Protein AF-A0A967I1Z3-F1 (afdb_monomer_lite)

Structure (mmCIF, N/CA/C/O backbone):
data_AF-A0A967I1Z3-F1
#
_entry.id   AF-A0A967I1Z3-F1
#
loop_
_atom_site.group_PDB
_atom_site.id
_atom_site.type_symbol
_atom_site.label_atom_id
_atom_site.label_alt_id
_atom_site.label_comp_id
_atom_site.label_asym_id
_atom_site.label_entity_id
_atom_site.label_seq_id
_atom_site.pdbx_PDB_ins_code
_atom_site.Cartn_x
_atom_site.Cartn_y
_atom_site.Cartn_z
_atom_site.occupancy
_atom_site.B_iso_or_equiv
_atom_site.auth_seq_id
_atom_site.auth_comp_id
_atom_site.auth_asym_id
_atom_site.auth_atom_id
_atom_site.pdbx_PDB_model_num
ATOM 1 N N . MET A 1 1 ? -24.467 -18.839 -0.119 1.00 68.31 1 MET A N 1
ATOM 2 C CA . MET A 1 1 ? -24.831 -19.046 -1.538 1.00 68.31 1 MET A CA 1
ATOM 3 C C . MET A 1 1 ? -23.540 -19.374 -2.273 1.00 68.31 1 MET A C 1
ATOM 5 O O . MET A 1 1 ? -22.539 -18.736 -1.973 1.00 68.31 1 MET A O 1
ATOM 9 N N . GLN A 1 2 ? -23.527 -20.401 -3.127 1.00 78.75 2 GLN A N 1
ATOM 10 C CA . GLN A 1 2 ? -22.311 -20.832 -3.831 1.00 78.75 2 GLN A CA 1
ATOM 11 C C . GLN A 1 2 ? -22.266 -20.212 -5.226 1.00 78.75 2 GLN A C 1
ATOM 13 O O . GLN A 1 2 ? -23.245 -20.284 -5.970 1.00 78.75 2 GLN A O 1
ATOM 18 N N . ILE A 1 3 ? -21.133 -19.600 -5.565 1.00 80.69 3 ILE A N 1
ATOM 19 C CA . ILE A 1 3 ? -20.859 -19.008 -6.872 1.00 80.69 3 ILE A CA 1
ATOM 20 C C . ILE A 1 3 ? -19.988 -19.980 -7.665 1.00 80.69 3 ILE A C 1
ATOM 22 O O . ILE A 1 3 ? -19.024 -20.540 -7.143 1.00 80.69 3 ILE A O 1
ATOM 26 N N . LYS A 1 4 ? -20.325 -20.150 -8.944 1.00 86.94 4 LYS A N 1
ATOM 27 C CA . LYS A 1 4 ? -19.522 -20.885 -9.920 1.00 86.94 4 LYS A CA 1
ATOM 28 C C . LYS A 1 4 ? -18.951 -19.907 -10.949 1.00 86.94 4 LYS A C 1
ATOM 30 O O . LYS A 1 4 ? -19.714 -19.140 -11.533 1.00 86.94 4 LYS A O 1
ATOM 35 N N . VAL A 1 5 ? -17.638 -19.939 -11.168 1.00 86.00 5 VAL A N 1
ATOM 36 C CA . VAL A 1 5 ? -16.947 -19.158 -12.212 1.00 86.00 5 VAL A CA 1
ATOM 37 C C . VAL A 1 5 ? -15.921 -20.012 -12.943 1.00 86.00 5 VAL A C 1
ATOM 39 O O . VAL A 1 5 ? -15.333 -20.918 -12.354 1.00 86.00 5 VAL A O 1
ATOM 42 N N . ASP A 1 6 ? -15.652 -19.681 -14.200 1.00 89.31 6 ASP A N 1
ATOM 43 C CA . ASP A 1 6 ? -14.630 -20.364 -14.989 1.00 89.31 6 ASP A CA 1
ATOM 44 C C . ASP A 1 6 ? -13.241 -19.799 -14.660 1.00 89.31 6 ASP A C 1
ATOM 46 O O . ASP A 1 6 ? -13.037 -18.584 -14.573 1.00 89.31 6 ASP A O 1
ATOM 50 N N . CYS A 1 7 ? -12.254 -20.676 -14.479 1.00 86.56 7 CYS A N 1
ATOM 51 C CA . CYS A 1 7 ? -10.879 -20.272 -14.224 1.00 86.56 7 CYS A CA 1
ATOM 52 C C . CYS A 1 7 ? -10.299 -19.530 -15.443 1.00 86.56 7 CYS A C 1
ATOM 54 O O . CYS A 1 7 ? -10.186 -20.137 -16.510 1.00 86.56 7 CYS A O 1
ATOM 56 N N . PRO A 1 8 ? -9.798 -18.288 -15.304 1.00 85.38 8 PRO A N 1
ATOM 57 C CA . PRO A 1 8 ? -9.232 -17.544 -16.433 1.00 85.38 8 PRO A CA 1
ATOM 58 C C . PRO A 1 8 ? -7.943 -18.171 -16.985 1.00 85.38 8 PRO A C 1
ATOM 60 O O . PRO A 1 8 ? -7.547 -17.876 -18.108 1.00 85.38 8 PRO A O 1
ATOM 63 N N . GLN A 1 9 ? -7.274 -19.028 -16.204 1.00 81.94 9 GLN A N 1
ATOM 64 C CA . GLN A 1 9 ? -6.008 -19.648 -16.596 1.00 81.94 9 GLN A CA 1
ATOM 65 C C . GLN A 1 9 ? -6.179 -21.000 -17.300 1.00 81.94 9 GLN A C 1
ATOM 67 O O . GLN A 1 9 ? -5.352 -21.350 -18.135 1.00 81.94 9 GLN A O 1
ATOM 72 N N . CYS A 1 10 ? -7.207 -21.784 -16.960 1.00 90.75 10 CYS A N 1
ATOM 73 C CA . CYS A 1 10 ? -7.370 -23.141 -17.503 1.00 90.75 10 CYS A CA 1
ATOM 74 C C . CYS A 1 10 ? -8.785 -23.487 -17.984 1.00 90.75 10 CYS A C 1
ATOM 76 O O . CYS A 1 10 ? -8.978 -24.573 -18.518 1.00 90.75 10 CYS A O 1
ATOM 78 N N . GLY A 1 11 ? -9.769 -22.607 -17.786 1.00 89.06 11 GLY A N 1
ATOM 79 C CA . GLY A 1 11 ? -11.172 -22.861 -18.125 1.00 89.06 11 GLY A CA 1
ATOM 80 C C . GLY A 1 11 ? -11.878 -23.875 -17.219 1.00 89.06 11 GLY A C 1
ATOM 81 O O . GLY A 1 11 ? -13.019 -24.222 -17.491 1.00 89.06 11 GLY A O 1
ATOM 82 N N . GLY A 1 12 ? -11.220 -24.369 -16.165 1.00 89.25 12 GLY A N 1
ATOM 83 C CA . GLY A 1 12 ? -11.833 -25.273 -15.193 1.00 89.25 12 GLY A CA 1
ATOM 84 C C . GLY A 1 12 ? -12.822 -24.559 -14.272 1.00 89.25 12 GLY A C 1
ATOM 85 O O . GLY A 1 12 ? -12.614 -23.401 -13.909 1.00 89.25 12 GLY A O 1
ATOM 86 N N . ASP A 1 13 ? -13.862 -25.273 -13.857 1.00 89.81 13 ASP A N 1
ATOM 87 C CA . ASP A 1 13 ? -14.903 -24.762 -12.967 1.00 89.81 13 ASP A CA 1
ATOM 88 C C . ASP A 1 13 ? -14.365 -24.477 -11.556 1.00 89.81 13 ASP A C 1
ATOM 90 O O . ASP A 1 13 ? -13.799 -25.351 -10.903 1.00 89.81 13 ASP A O 1
ATOM 94 N N . ILE A 1 14 ? -14.588 -23.271 -11.043 1.00 87.81 14 ILE A N 1
ATOM 95 C CA . ILE A 1 14 ? -14.258 -22.891 -9.670 1.00 87.81 14 ILE A CA 1
ATOM 96 C C . ILE A 1 14 ? -15.562 -22.647 -8.908 1.00 87.81 14 ILE A C 1
ATOM 98 O O . ILE A 1 14 ? -16.342 -21.772 -9.282 1.00 87.81 14 ILE A O 1
ATOM 102 N N . VAL A 1 15 ? -15.785 -23.399 -7.827 1.00 85.75 15 VAL A N 1
ATOM 103 C CA . VAL A 1 15 ? -16.952 -23.248 -6.944 1.00 85.75 15 VAL A CA 1
ATOM 104 C C . VAL A 1 15 ? -16.491 -22.748 -5.581 1.00 85.75 15 VAL A C 1
ATOM 106 O O . VAL A 1 15 ? -15.593 -23.332 -4.979 1.00 85.75 15 VAL A O 1
ATOM 109 N N . PHE A 1 16 ? -17.088 -21.663 -5.097 1.00 83.69 16 PHE A N 1
ATOM 110 C CA . PHE A 1 16 ? -16.729 -21.050 -3.818 1.00 83.69 16 PHE A CA 1
ATOM 111 C C . PHE A 1 16 ? -17.920 -20.330 -3.179 1.00 83.69 16 PHE A C 1
ATOM 113 O O . PHE A 1 16 ? -18.891 -19.981 -3.853 1.00 83.69 16 PHE A O 1
ATOM 120 N N . ASP A 1 17 ? -17.848 -20.107 -1.869 1.00 80.00 17 ASP A N 1
ATOM 121 C CA . ASP A 1 17 ? -18.841 -19.315 -1.143 1.00 80.00 17 ASP A CA 1
ATOM 122 C C . ASP A 1 17 ? -18.605 -17.814 -1.356 1.00 80.00 17 ASP A C 1
ATOM 124 O O . ASP A 1 17 ? -17.464 -17.368 -1.422 1.00 80.00 17 ASP A O 1
ATOM 128 N N . GLU A 1 18 ? -19.676 -17.018 -1.405 1.00 69.88 18 GLU A N 1
ATOM 129 C CA . GLU A 1 18 ? -19.640 -15.551 -1.598 1.00 69.88 18 GLU A CA 1
ATOM 130 C C . GLU A 1 18 ? -18.674 -14.783 -0.680 1.00 69.88 18 GLU A C 1
ATOM 132 O O . GLU A 1 18 ? -18.226 -13.689 -1.018 1.00 69.88 18 GLU A O 1
ATOM 137 N N . GLU A 1 19 ? -18.349 -15.353 0.476 1.00 68.44 19 GLU A N 1
ATOM 138 C CA . GLU A 1 19 ? -17.467 -14.773 1.491 1.00 68.44 19 GLU A CA 1
ATOM 139 C C . GLU A 1 19 ? -15.972 -15.000 1.187 1.00 68.44 19 GLU A C 1
ATOM 141 O O . GLU A 1 19 ? -15.102 -14.426 1.847 1.00 68.44 19 GLU A O 1
ATOM 146 N N . ILE A 1 20 ? -15.652 -15.837 0.194 1.00 68.62 20 ILE A N 1
ATOM 147 C CA . ILE A 1 20 ? -14.286 -16.217 -0.166 1.00 68.62 20 ILE A CA 1
ATOM 148 C C . ILE A 1 20 ? -13.763 -15.286 -1.266 1.00 68.62 20 ILE A C 1
ATOM 150 O O . ILE A 1 20 ? -14.166 -15.359 -2.421 1.00 68.62 20 ILE A O 1
ATOM 154 N N . GLU A 1 21 ? -12.804 -14.429 -0.915 1.00 67.88 21 GLU A N 1
ATOM 155 C CA . GLU A 1 21 ? -12.196 -13.469 -1.851 1.00 67.88 21 GLU A CA 1
ATOM 156 C C . GLU A 1 21 ? -11.027 -14.056 -2.649 1.00 67.88 21 GLU A C 1
ATOM 158 O O . GLU A 1 21 ? -10.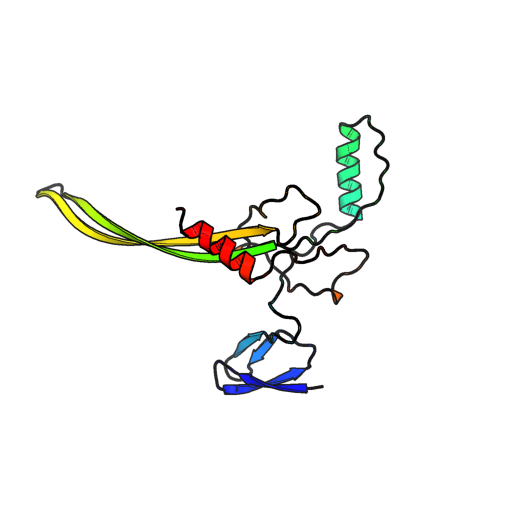640 -13.514 -3.680 1.00 67.88 21 GLU A O 1
ATOM 163 N N . VAL A 1 22 ? -10.425 -15.146 -2.178 1.00 73.56 22 VAL A N 1
ATOM 164 C CA . VAL A 1 22 ? -9.286 -15.790 -2.836 1.00 73.56 22 VAL A CA 1
ATOM 165 C C . VAL A 1 22 ? -9.591 -17.264 -2.974 1.00 73.56 22 VAL A C 1
ATOM 167 O O . VAL A 1 22 ? -9.737 -17.962 -1.974 1.00 73.56 22 VAL A O 1
ATOM 170 N N . VAL A 1 23 ? -9.646 -17.738 -4.213 1.00 82.19 23 VAL A N 1
ATOM 171 C CA . VAL A 1 23 ? -9.952 -19.130 -4.507 1.00 82.19 23 VAL A CA 1
ATOM 172 C C . VAL A 1 23 ? -8.827 -19.762 -5.290 1.00 82.19 23 VAL A C 1
ATOM 174 O O . VAL A 1 23 ? -8.305 -19.221 -6.265 1.00 82.19 23 VAL A O 1
ATOM 177 N N . ARG A 1 24 ? -8.442 -20.947 -4.839 1.00 81.50 24 ARG A N 1
ATOM 178 C C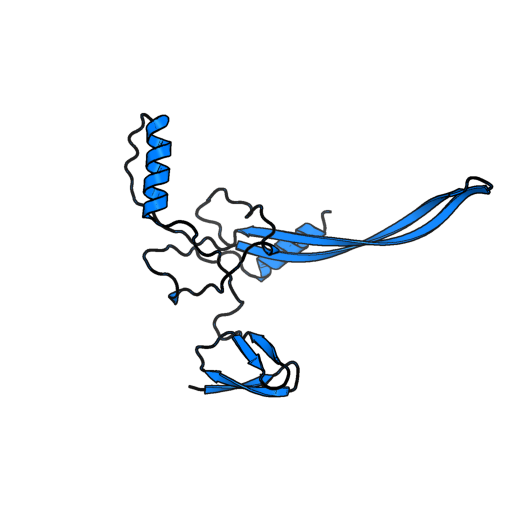A . ARG A 1 24 ? -7.491 -21.793 -5.535 1.00 81.50 24 ARG A CA 1
ATOM 179 C C . ARG A 1 24 ? -8.255 -22.668 -6.522 1.00 81.50 24 ARG A C 1
ATOM 181 O O . ARG A 1 24 ? -9.226 -23.307 -6.149 1.00 81.50 24 ARG A O 1
ATOM 188 N N . CYS A 1 25 ? -7.819 -22.686 -7.774 1.00 86.00 25 CYS A N 1
ATOM 189 C CA . CYS A 1 25 ? -8.354 -23.605 -8.767 1.00 86.00 25 CYS A CA 1
ATOM 190 C C . CYS A 1 25 ? -7.852 -25.024 -8.475 1.00 86.00 25 CYS A C 1
ATOM 192 O O . CYS A 1 25 ? -6.639 -25.245 -8.446 1.00 86.00 25 CYS A O 1
ATOM 194 N N . ASP A 1 26 ? -8.767 -25.978 -8.320 1.00 87.69 26 ASP A N 1
ATOM 195 C CA . ASP A 1 26 ? -8.424 -27.385 -8.072 1.00 87.69 26 ASP A CA 1
ATOM 196 C C . ASP A 1 26 ? -7.806 -28.079 -9.295 1.00 87.69 26 ASP A C 1
ATOM 198 O O . ASP A 1 26 ? -7.110 -29.081 -9.152 1.00 87.69 26 ASP A O 1
ATOM 202 N N . TYR A 1 27 ? -8.000 -27.524 -10.497 1.00 89.38 27 TYR A N 1
ATOM 203 C CA . TYR A 1 27 ? -7.482 -28.094 -11.743 1.00 89.38 27 TYR A CA 1
ATOM 204 C C . TYR A 1 27 ? -6.018 -27.719 -11.999 1.00 89.38 27 TYR A C 1
ATOM 206 O O . TYR A 1 27 ? -5.163 -28.591 -12.124 1.00 89.38 27 TYR A O 1
ATOM 214 N N . CYS A 1 28 ? -5.706 -26.422 -12.091 1.00 88.75 28 CYS A N 1
ATOM 215 C CA . CYS A 1 28 ? -4.357 -25.957 -12.440 1.00 88.75 28 CYS A CA 1
ATOM 216 C C . CYS A 1 28 ? -3.561 -25.405 -11.249 1.00 88.75 28 CYS A C 1
ATOM 218 O O . CYS A 1 28 ? -2.402 -25.023 -11.404 1.00 88.75 28 CYS A O 1
ATOM 220 N N . GLY A 1 29 ? -4.173 -25.318 -10.063 1.00 82.12 29 GLY A N 1
ATOM 221 C CA . GLY A 1 29 ? -3.535 -24.791 -8.859 1.00 82.12 29 GLY A CA 1
ATOM 222 C C . GLY A 1 29 ? -3.367 -23.271 -8.832 1.00 82.12 29 GLY A C 1
ATOM 223 O O . GLY A 1 29 ? -2.783 -22.758 -7.878 1.00 82.12 29 GLY A O 1
ATOM 224 N N . SER A 1 30 ? -3.863 -22.538 -9.837 1.00 79.88 30 SER A N 1
ATOM 225 C CA . SER A 1 30 ? -3.799 -21.073 -9.859 1.00 79.88 30 SER A CA 1
ATOM 226 C C . SER A 1 30 ? -4.629 -20.481 -8.721 1.00 79.88 30 SER A C 1
ATOM 228 O O . SER A 1 30 ? -5.792 -20.855 -8.549 1.00 79.88 30 SER A O 1
ATOM 230 N N . THR A 1 31 ? -4.068 -19.522 -7.994 1.00 79.25 31 THR A N 1
ATOM 231 C CA . THR A 1 31 ? -4.795 -18.750 -6.984 1.00 79.25 31 THR A CA 1
ATOM 232 C C . THR A 1 31 ? -5.399 -17.519 -7.648 1.00 79.25 31 THR A C 1
ATOM 234 O O . THR A 1 31 ? -4.671 -16.617 -8.054 1.00 79.25 31 THR A O 1
ATOM 237 N N . ASN A 1 32 ? -6.722 -17.492 -7.770 1.00 72.19 32 ASN A N 1
ATOM 238 C CA . ASN A 1 32 ? -7.470 -16.395 -8.366 1.00 72.19 32 ASN A CA 1
ATOM 239 C C . ASN A 1 32 ? -8.109 -15.568 -7.259 1.00 72.19 32 ASN A C 1
ATOM 241 O O . ASN A 1 32 ? -8.741 -16.105 -6.349 1.00 72.19 32 ASN A O 1
ATOM 245 N N . GLN A 1 33 ? -7.948 -14.254 -7.340 1.00 72.56 33 GLN A N 1
ATOM 246 C CA . GLN A 1 33 ? -8.667 -13.349 -6.465 1.00 72.56 33 GLN A CA 1
ATOM 247 C C . GLN A 1 33 ? -9.985 -12.946 -7.120 1.00 72.56 33 GLN A C 1
ATOM 249 O O . GLN A 1 33 ? -10.005 -12.466 -8.252 1.00 72.56 33 GLN A O 1
ATOM 254 N N . ILE A 1 34 ? -11.079 -13.119 -6.393 1.00 71.31 34 ILE A N 1
ATOM 255 C CA . ILE A 1 34 ? -12.399 -12.676 -6.808 1.00 71.31 34 ILE A CA 1
ATOM 256 C C . ILE A 1 34 ? -12.544 -11.220 -6.391 1.00 71.31 34 ILE A C 1
ATOM 258 O O . ILE A 1 34 ? -12.769 -10.892 -5.227 1.00 71.31 34 ILE A O 1
ATOM 262 N N . SER A 1 35 ? -12.414 -10.324 -7.363 1.00 61.31 35 SER A N 1
ATOM 263 C CA . SER A 1 35 ? -12.844 -8.941 -7.200 1.00 61.31 35 SER A CA 1
ATOM 264 C C . SER A 1 35 ? -14.367 -8.893 -7.309 1.00 61.31 35 SER A C 1
ATOM 266 O O . SER A 1 35 ? -14.922 -8.751 -8.395 1.00 61.31 35 SER A O 1
ATOM 268 N N . GLY A 1 36 ? -15.056 -9.052 -6.177 1.00 61.38 36 GLY A N 1
ATOM 269 C CA . GLY A 1 36 ? -16.484 -8.749 -6.079 1.00 61.38 36 GLY A CA 1
ATOM 270 C C . GLY A 1 36 ? -16.755 -7.238 -6.184 1.00 61.38 36 GLY A C 1
ATOM 271 O O . GLY A 1 36 ? -15.898 -6.443 -6.573 1.00 61.38 36 GLY A O 1
ATOM 272 N N . LYS A 1 37 ? -17.938 -6.793 -5.735 1.00 53.06 37 LYS A N 1
ATOM 273 C CA . LYS A 1 37 ? -18.272 -5.353 -5.601 1.00 53.06 37 LYS A CA 1
ATOM 274 C C . LYS A 1 37 ? -17.319 -4.579 -4.664 1.00 53.06 37 LYS A C 1
ATOM 276 O O . LYS A 1 37 ? -17.381 -3.354 -4.615 1.00 53.06 37 LYS A O 1
ATOM 281 N N . SER A 1 38 ? -16.458 -5.278 -3.923 1.00 53.19 38 SER A N 1
ATOM 282 C CA . SER A 1 38 ? -15.467 -4.754 -2.977 1.00 53.19 38 SER A CA 1
ATOM 283 C C . SER A 1 38 ? -14.238 -4.100 -3.632 1.00 53.19 38 SER A C 1
ATOM 285 O O . SER A 1 38 ? -13.463 -3.442 -2.936 1.00 53.19 38 SER A O 1
ATOM 287 N N . GLY A 1 39 ? -14.087 -4.192 -4.958 1.00 64.94 39 GLY A N 1
ATOM 288 C CA . GLY A 1 39 ? -13.056 -3.471 -5.707 1.00 64.94 39 GLY A CA 1
ATOM 289 C C . GLY A 1 39 ? -11.671 -4.126 -5.653 1.00 64.94 39 GLY A C 1
ATOM 290 O O . GLY A 1 39 ? -11.540 -5.349 -5.652 1.00 64.94 39 GLY A O 1
ATOM 291 N N . HIS A 1 40 ? -10.620 -3.303 -5.681 1.00 67.25 40 HIS A N 1
ATOM 292 C CA . HIS A 1 40 ? -9.231 -3.770 -5.720 1.00 67.25 40 HIS A CA 1
ATOM 293 C C . HIS A 1 40 ? -8.769 -4.266 -4.338 1.00 67.25 40 HIS A C 1
ATOM 295 O O . HIS A 1 40 ? -9.098 -3.621 -3.336 1.00 67.25 40 HIS A O 1
ATOM 301 N N . PRO A 1 41 ? -7.964 -5.348 -4.265 1.00 71.19 41 PRO A N 1
ATOM 302 C CA . PRO A 1 41 ? -7.376 -5.818 -3.015 1.00 71.19 41 PRO A CA 1
ATOM 303 C C . PRO A 1 41 ? -6.674 -4.695 -2.269 1.00 71.19 41 PRO A C 1
ATOM 305 O O . PRO A 1 41 ? -5.770 -4.042 -2.795 1.00 71.19 41 PRO A O 1
ATOM 308 N N . ARG A 1 42 ? -7.050 -4.524 -1.006 1.00 79.75 42 ARG A N 1
ATOM 309 C CA . ARG A 1 42 ? -6.319 -3.675 -0.073 1.00 79.75 42 ARG A CA 1
ATOM 310 C C . ARG A 1 42 ? -5.525 -4.552 0.865 1.00 79.75 42 ARG A C 1
ATOM 312 O O . ARG A 1 42 ? -5.990 -5.597 1.311 1.00 79.75 42 ARG A O 1
ATOM 319 N N . PHE A 1 43 ? -4.332 -4.092 1.186 1.00 82.38 43 PHE A N 1
ATOM 320 C CA . PHE A 1 43 ? -3.446 -4.771 2.106 1.00 82.38 43 PHE A CA 1
ATOM 321 C C . PHE A 1 43 ? -3.181 -3.872 3.301 1.00 82.38 43 PHE A C 1
ATOM 323 O O . PHE A 1 43 ? -3.071 -2.656 3.159 1.00 82.38 43 PHE A O 1
ATOM 330 N N . MET A 1 44 ? -3.066 -4.480 4.474 1.00 84.50 44 MET A N 1
ATOM 331 C CA . MET A 1 44 ? -2.700 -3.800 5.702 1.00 84.50 44 MET A CA 1
ATOM 332 C C . MET A 1 44 ? -1.436 -4.388 6.292 1.00 84.50 44 MET A C 1
ATOM 334 O O . MET A 1 44 ? -1.154 -5.586 6.191 1.00 84.50 44 MET A O 1
ATOM 338 N N . PHE A 1 45 ? -0.705 -3.516 6.968 1.00 84.25 45 PHE A N 1
ATOM 339 C CA . PHE A 1 45 ? 0.317 -3.939 7.895 1.00 84.25 45 PHE A CA 1
ATOM 340 C C . PHE A 1 45 ? -0.352 -4.346 9.216 1.00 84.25 45 PHE A C 1
ATOM 342 O O . PHE A 1 45 ? -1.101 -3.539 9.780 1.00 84.25 45 PHE A O 1
ATOM 349 N N . PRO A 1 46 ? -0.126 -5.571 9.721 1.00 79.44 46 PRO A N 1
ATOM 350 C CA . PRO A 1 46 ? -0.680 -5.967 11.005 1.00 79.44 46 PRO A CA 1
ATOM 351 C C . PRO A 1 46 ? -0.101 -5.092 12.126 1.00 79.44 46 PRO A C 1
ATOM 353 O O . PRO A 1 46 ? 1.110 -4.838 12.153 1.00 79.44 46 PRO A O 1
ATOM 356 N N . PRO A 1 47 ? -0.929 -4.634 13.080 1.00 82.06 47 PRO A N 1
ATOM 357 C CA . PRO A 1 47 ? -0.442 -3.837 14.191 1.00 82.06 47 PRO A CA 1
ATOM 358 C C . PRO A 1 47 ? 0.500 -4.684 15.050 1.00 82.06 47 PRO A C 1
ATOM 360 O O . PRO A 1 47 ? 0.119 -5.690 15.642 1.00 82.06 47 PRO A O 1
ATOM 363 N N . ARG A 1 48 ? 1.766 -4.266 15.138 1.00 81.25 48 ARG A N 1
ATOM 364 C CA . ARG A 1 48 ? 2.754 -4.915 16.017 1.00 81.25 48 ARG A CA 1
ATOM 365 C C . ARG A 1 48 ? 2.592 -4.503 17.484 1.00 81.25 48 ARG A C 1
ATOM 367 O O . ARG A 1 48 ? 3.045 -5.210 18.386 1.00 81.25 48 ARG A O 1
ATOM 374 N N . TRP A 1 49 ? 1.999 -3.338 17.724 1.00 81.62 49 TRP A N 1
ATOM 375 C CA . TRP A 1 49 ? 1.890 -2.734 19.044 1.00 81.62 49 TRP A CA 1
ATOM 376 C C . TRP A 1 49 ? 0.452 -2.777 19.545 1.00 81.62 49 TRP A C 1
ATOM 378 O O . TRP A 1 49 ? -0.470 -2.424 18.820 1.00 81.62 49 TRP A O 1
ATOM 388 N N . THR A 1 50 ? 0.287 -3.177 20.804 1.00 82.50 50 THR A N 1
ATOM 389 C CA . THR A 1 50 ? -0.988 -3.091 21.519 1.00 82.50 50 THR A CA 1
ATOM 390 C C . THR A 1 50 ? -1.102 -1.748 22.232 1.00 82.50 50 THR A C 1
ATOM 392 O O . THR A 1 50 ? -0.088 -1.122 22.562 1.00 82.50 50 THR A O 1
ATOM 395 N N . GLU A 1 51 ? -2.333 -1.320 22.518 1.00 79.00 51 GLU A N 1
ATOM 396 C CA . GLU A 1 51 ? -2.606 -0.062 23.223 1.00 79.00 51 GLU A CA 1
ATOM 397 C C . GLU A 1 51 ? -1.814 0.041 24.540 1.00 79.00 51 GLU A C 1
ATOM 399 O O . GLU A 1 51 ? -1.185 1.060 24.828 1.00 79.00 51 GLU A O 1
ATOM 404 N N . GLU A 1 52 ? -1.761 -1.047 25.309 1.00 81.69 52 GLU A N 1
ATOM 405 C CA . GLU A 1 52 ? -1.034 -1.131 26.578 1.00 81.69 52 GLU A CA 1
ATOM 406 C C . GLU A 1 52 ? 0.473 -0.893 26.410 1.00 81.69 52 GLU A C 1
ATOM 408 O O . GLU A 1 52 ? 1.067 -0.091 27.139 1.00 81.69 52 GLU A O 1
ATOM 413 N N . LYS A 1 53 ? 1.091 -1.541 25.410 1.00 85.81 53 LYS A N 1
ATOM 414 C CA . LYS A 1 53 ? 2.523 -1.391 25.103 1.00 85.81 53 LYS A CA 1
ATOM 415 C C . LYS A 1 53 ? 2.842 0.030 24.652 1.00 85.81 53 LYS A C 1
ATOM 417 O O . LYS A 1 53 ? 3.841 0.603 25.092 1.00 85.81 53 LYS A O 1
ATOM 422 N N . CYS A 1 54 ? 1.981 0.613 23.820 1.00 84.62 54 C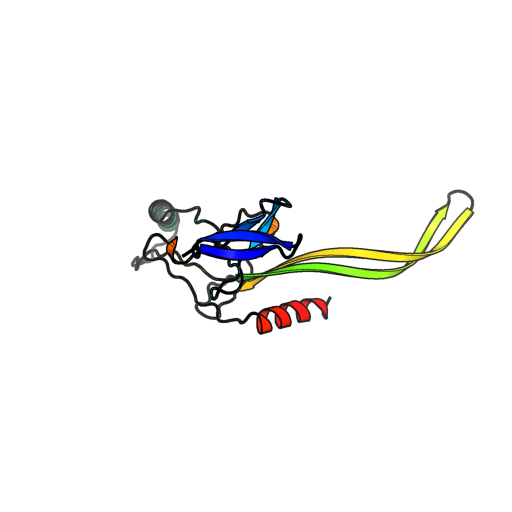YS A N 1
ATOM 423 C CA . CYS A 1 54 ? 2.094 2.005 23.399 1.00 84.62 54 CYS A CA 1
ATOM 424 C C . CYS A 1 54 ? 2.000 2.955 24.595 1.00 84.62 54 CYS A C 1
ATOM 426 O O . CYS A 1 54 ? 2.883 3.791 24.789 1.00 84.62 54 CYS A O 1
ATOM 428 N N . ARG A 1 55 ? 0.985 2.793 25.450 1.00 82.94 55 ARG A N 1
ATOM 429 C CA . ARG A 1 55 ? 0.765 3.632 26.636 1.00 82.94 55 ARG A CA 1
ATOM 430 C C . ARG A 1 55 ? 1.947 3.585 27.600 1.00 82.94 55 ARG A C 1
ATOM 432 O O . ARG A 1 55 ? 2.379 4.636 28.084 1.00 82.94 55 ARG A O 1
ATOM 439 N N . HIS A 1 56 ? 2.492 2.395 27.846 1.00 85.19 56 HIS A N 1
ATOM 440 C CA . HIS A 1 56 ? 3.681 2.222 28.676 1.00 85.19 56 HIS A CA 1
ATOM 441 C C . HIS A 1 56 ? 4.898 2.931 28.062 1.00 85.19 56 HIS A C 1
ATOM 443 O O . HIS A 1 56 ? 5.554 3.734 28.728 1.00 85.19 56 HIS A O 1
ATOM 449 N N . ARG A 1 57 ? 5.170 2.709 26.767 1.00 85.62 57 ARG A N 1
ATOM 450 C CA . ARG A 1 57 ? 6.323 3.307 26.077 1.00 85.62 57 ARG A CA 1
ATOM 451 C C . ARG A 1 57 ? 6.241 4.831 26.020 1.00 85.62 57 ARG A C 1
ATOM 453 O O . ARG A 1 57 ? 7.216 5.493 26.361 1.00 85.62 57 ARG A O 1
ATOM 460 N N . VAL A 1 58 ? 5.088 5.385 25.653 1.00 83.50 58 VAL A N 1
ATOM 461 C CA . VAL A 1 58 ? 4.866 6.838 25.608 1.00 83.50 58 VAL A CA 1
ATOM 462 C C . VAL A 1 58 ? 5.068 7.453 26.992 1.00 83.50 58 VAL A C 1
ATOM 464 O O . VAL A 1 58 ? 5.777 8.446 27.118 1.00 83.50 58 VAL A O 1
ATOM 467 N N . THR A 1 59 ? 4.529 6.831 28.046 1.00 81.12 59 THR A N 1
ATOM 468 C CA . THR A 1 59 ? 4.709 7.324 29.422 1.00 81.12 59 THR A CA 1
ATOM 469 C C . THR A 1 59 ? 6.185 7.310 29.834 1.00 81.12 59 THR A C 1
ATOM 471 O O . THR A 1 59 ? 6.656 8.300 30.383 1.00 81.12 59 THR A O 1
ATOM 474 N N . SER A 1 60 ? 6.933 6.255 29.488 1.00 83.56 60 SER A N 1
ATOM 475 C CA . SER A 1 60 ? 8.372 6.161 29.792 1.00 83.56 60 SER A CA 1
ATOM 476 C C . SER A 1 60 ? 9.241 7.185 29.048 1.00 83.56 60 SER A C 1
ATOM 478 O O . SER A 1 60 ? 10.283 7.595 29.548 1.00 83.56 60 SER A O 1
ATOM 480 N N . LEU A 1 61 ? 8.828 7.607 27.847 1.00 81.94 61 LEU A N 1
ATOM 481 C CA . LEU A 1 61 ? 9.542 8.627 27.075 1.00 81.94 61 LEU A CA 1
ATOM 482 C C . LEU A 1 61 ? 9.240 10.035 27.594 1.00 81.94 61 LEU A C 1
ATOM 484 O O . LEU A 1 61 ? 10.139 10.872 27.672 1.00 81.94 61 LEU A O 1
ATOM 488 N N . LEU A 1 62 ? 7.983 10.292 27.961 1.00 75.19 62 LEU A N 1
ATOM 489 C CA . LEU A 1 62 ? 7.545 11.599 28.448 1.00 75.19 62 LEU A CA 1
ATOM 490 C C . LEU A 1 62 ? 8.054 11.901 29.863 1.00 75.19 62 LEU A C 1
ATOM 492 O O . LEU A 1 62 ? 8.371 13.055 30.146 1.00 75.19 62 LEU A O 1
ATOM 496 N N . SER A 1 63 ? 8.212 10.887 30.725 1.00 67.44 63 SER A N 1
ATOM 497 C CA . SER A 1 63 ? 8.690 11.068 32.105 1.00 67.44 63 SER A CA 1
ATOM 498 C C . SER A 1 63 ? 10.107 11.643 32.210 1.00 67.44 63 SER A C 1
ATOM 500 O O . SER A 1 63 ? 10.472 12.151 33.263 1.00 67.44 63 SER A O 1
ATOM 502 N N . GLY A 1 64 ? 10.913 11.571 31.143 1.00 64.94 64 GLY A N 1
ATOM 503 C CA . GLY A 1 64 ? 12.306 12.027 31.151 1.00 64.94 64 GLY A CA 1
ATOM 504 C C . GLY A 1 64 ? 12.567 13.423 30.573 1.00 64.94 64 GLY A C 1
ATOM 505 O O . GLY A 1 64 ? 13.694 13.896 30.692 1.00 64.94 64 GLY A O 1
ATOM 506 N N . LYS A 1 65 ? 11.600 14.076 29.905 1.00 63.53 65 LYS A N 1
ATOM 507 C CA . LYS A 1 65 ? 11.902 15.270 29.077 1.00 63.53 65 LYS A CA 1
ATOM 508 C C . LYS A 1 65 ? 10.896 16.424 29.115 1.00 63.53 65 LYS A C 1
ATOM 510 O O . LYS A 1 65 ? 11.167 17.454 28.505 1.00 63.53 65 LYS A O 1
ATOM 515 N N . VAL A 1 66 ? 9.746 16.299 29.779 1.00 55.28 66 VAL A N 1
ATOM 516 C CA . VAL A 1 66 ? 8.618 17.212 29.531 1.00 55.28 66 VAL A CA 1
ATOM 517 C C . VAL A 1 66 ? 7.903 17.643 30.822 1.00 55.28 66 VAL A C 1
ATOM 519 O O . VAL A 1 66 ? 7.245 16.846 31.477 1.00 55.28 66 VAL A O 1
ATOM 522 N N . SER A 1 67 ? 8.010 18.943 31.137 1.00 47.28 67 SER A N 1
ATOM 523 C CA . SER A 1 67 ? 7.315 19.677 32.219 1.00 47.28 67 SER A CA 1
ATOM 524 C C . SER A 1 67 ? 5.928 20.220 31.795 1.00 47.28 67 SER A C 1
ATOM 526 O O . SER A 1 67 ? 5.226 20.869 32.567 1.00 47.28 67 SER A O 1
ATOM 528 N N . TRP A 1 68 ? 5.487 19.967 30.557 1.00 49.69 68 TRP A N 1
ATOM 529 C CA . TRP A 1 68 ? 4.162 20.377 30.086 1.00 49.69 68 TRP A CA 1
ATOM 530 C C . TRP A 1 68 ? 3.107 19.307 30.388 1.00 49.69 68 TRP A C 1
ATOM 532 O O . TRP A 1 68 ? 3.243 18.137 30.033 1.00 49.69 68 TRP A O 1
ATOM 542 N N . SER A 1 69 ? 2.038 19.737 31.059 1.00 49.81 69 SER A N 1
ATOM 543 C CA . SER A 1 69 ? 0.848 18.948 31.379 1.00 49.81 69 SER A CA 1
ATOM 544 C C . SER A 1 69 ? 0.116 18.532 30.096 1.00 49.81 69 SER A C 1
ATOM 546 O O . SER A 1 69 ? -0.827 19.184 29.646 1.00 49.81 69 SER A O 1
ATOM 548 N N . LEU A 1 70 ? 0.560 17.442 29.466 1.00 59.69 70 LEU A N 1
ATOM 549 C CA . LEU A 1 70 ? -0.221 16.762 28.437 1.00 59.69 70 LEU A CA 1
ATOM 550 C C . LEU A 1 70 ? -1.455 16.141 29.085 1.00 59.69 70 LEU A C 1
ATOM 552 O O . LEU A 1 70 ? -1.387 15.085 29.720 1.00 59.69 70 LEU A O 1
ATOM 556 N N . LYS A 1 71 ? -2.614 16.752 28.851 1.00 60.72 71 LYS A N 1
ATOM 557 C CA . LYS A 1 71 ? -3.887 16.060 29.037 1.00 60.72 71 LYS A CA 1
ATOM 558 C C . LYS A 1 71 ? -3.997 14.981 27.959 1.00 60.72 71 LYS A C 1
ATOM 560 O O . LYS A 1 71 ? -4.232 15.283 26.791 1.00 60.72 71 LYS A O 1
ATOM 565 N N . LYS A 1 72 ? -3.800 13.719 28.351 1.00 63.78 72 LYS A N 1
ATOM 566 C CA . LYS A 1 72 ? -4.022 12.552 27.485 1.00 63.78 72 LYS A CA 1
ATOM 567 C C . LYS A 1 72 ? -5.500 12.542 27.067 1.00 63.78 72 LYS A C 1
ATOM 569 O O . LYS A 1 72 ? -6.358 12.321 27.912 1.00 63.78 72 LYS A O 1
ATOM 574 N N . LYS A 1 73 ? -5.796 12.819 25.792 1.00 65.44 73 LYS A N 1
ATOM 575 C CA . LYS A 1 73 ? -7.173 12.804 25.256 1.00 65.44 73 LYS A CA 1
ATOM 576 C C . LYS A 1 73 ? -7.647 11.408 24.831 1.00 65.44 73 LYS A C 1
ATOM 578 O O . LYS A 1 73 ? -8.844 11.166 24.828 1.00 65.44 73 LYS A O 1
ATOM 583 N N . GLY A 1 74 ? -6.721 10.505 24.513 1.00 69.12 74 GLY A N 1
ATOM 584 C CA . GLY A 1 74 ? -7.008 9.138 24.073 1.00 69.12 74 GLY A CA 1
ATOM 585 C C . GLY A 1 74 ? -5.844 8.570 23.263 1.00 69.12 74 GLY A C 1
ATOM 586 O O . GLY A 1 74 ? -4.983 9.325 22.809 1.00 69.12 74 GLY A O 1
ATOM 587 N N . LEU A 1 75 ? -5.798 7.247 23.116 1.00 76.19 75 LEU A N 1
ATOM 588 C CA . LEU A 1 75 ? -4.890 6.551 22.207 1.00 76.19 75 LEU A CA 1
ATOM 589 C C . LEU A 1 75 ? -5.752 5.747 21.233 1.00 76.19 75 LEU A C 1
ATOM 591 O O . LEU A 1 75 ? -6.513 4.889 21.663 1.00 76.19 75 LEU A O 1
ATOM 595 N N . HIS A 1 76 ? -5.629 6.039 19.941 1.00 79.44 76 HIS A N 1
ATOM 596 C CA . HIS A 1 76 ? -6.388 5.372 18.886 1.00 79.44 76 HIS A CA 1
ATOM 597 C C . HIS A 1 76 ? -5.428 4.786 17.856 1.00 79.44 76 HIS A C 1
ATOM 599 O O . HIS A 1 76 ? -4.424 5.412 17.511 1.00 79.44 76 HIS A O 1
ATOM 605 N N . LEU A 1 77 ? -5.741 3.587 17.370 1.00 83.75 77 LEU A N 1
ATOM 606 C CA . LEU A 1 77 ? -5.066 3.006 16.218 1.00 83.75 77 LEU A CA 1
ATOM 607 C C . LEU A 1 77 ? -5.702 3.576 14.949 1.00 83.75 77 LEU A C 1
ATOM 609 O O . LEU A 1 77 ? -6.919 3.499 14.780 1.00 83.75 77 LEU A O 1
ATOM 613 N N . VAL A 1 78 ? -4.877 4.158 14.081 1.00 86.12 78 VAL A N 1
ATOM 614 C CA . VAL A 1 78 ? -5.317 4.767 12.823 1.00 86.12 78 VAL A CA 1
ATOM 615 C C . VAL A 1 78 ? -4.743 3.978 11.651 1.00 86.12 78 VAL A C 1
ATOM 617 O O . VAL A 1 78 ? -3.527 3.828 11.532 1.00 86.12 78 VAL A O 1
ATOM 620 N N . TYR A 1 79 ? -5.619 3.495 10.774 1.00 87.25 79 TYR A N 1
ATOM 621 C CA . TYR A 1 79 ? -5.268 2.897 9.494 1.00 87.25 79 TYR A CA 1
ATOM 622 C C . TYR A 1 79 ? -5.277 3.971 8.413 1.00 87.25 79 TYR A C 1
ATOM 624 O O . TYR A 1 79 ? -6.329 4.382 7.922 1.00 87.25 79 TYR A O 1
ATOM 632 N N . ALA A 1 80 ? -4.078 4.418 8.053 1.00 90.44 80 ALA A N 1
ATOM 633 C CA . ALA A 1 80 ? -3.847 5.390 6.998 1.00 90.44 80 ALA A CA 1
ATOM 634 C C . ALA A 1 80 ? -3.618 4.664 5.655 1.00 90.44 80 ALA A C 1
ATOM 636 O O . ALA A 1 80 ? -2.686 3.858 5.561 1.00 90.44 80 ALA A O 1
ATOM 637 N N . PRO A 1 81 ? -4.455 4.882 4.623 1.00 90.69 81 PRO A N 1
ATOM 638 C CA . PRO A 1 81 ? -4.306 4.203 3.345 1.00 90.69 81 PRO A CA 1
ATOM 639 C C . PRO A 1 81 ? -3.155 4.801 2.530 1.00 90.69 81 PRO A C 1
ATOM 641 O O . PRO A 1 81 ? -2.999 6.017 2.438 1.00 90.69 81 PRO A O 1
ATOM 644 N N . TYR A 1 82 ? -2.376 3.931 1.888 1.00 90.44 82 TYR A N 1
ATOM 645 C CA . TYR A 1 82 ? -1.294 4.309 0.980 1.00 90.44 82 TYR A CA 1
ATOM 646 C C . TYR A 1 82 ? -1.488 3.650 -0.374 1.00 90.44 82 TYR A C 1
ATOM 648 O O . TYR A 1 82 ? -1.799 2.460 -0.463 1.00 90.44 82 TYR A O 1
ATOM 656 N N . TRP A 1 83 ? -1.217 4.411 -1.427 1.00 88.81 83 TRP A N 1
ATOM 657 C CA . TRP A 1 83 ? -0.968 3.842 -2.737 1.00 88.81 83 TRP A CA 1
ATOM 658 C C . TRP A 1 83 ? 0.457 3.325 -2.787 1.00 88.81 83 TRP A C 1
ATOM 660 O O . TRP A 1 83 ? 1.400 4.015 -2.405 1.00 88.81 83 TRP A O 1
ATOM 670 N N . ARG A 1 84 ? 0.611 2.098 -3.276 1.00 87.00 84 ARG A N 1
ATOM 671 C CA . ARG A 1 84 ? 1.901 1.487 -3.571 1.00 87.00 84 ARG A CA 1
ATOM 672 C C . ARG A 1 84 ? 1.982 1.268 -5.069 1.00 87.00 84 ARG A C 1
ATOM 674 O O . ARG A 1 84 ? 1.118 0.603 -5.634 1.00 87.00 84 ARG A O 1
ATOM 681 N N . THR A 1 85 ? 3.038 1.778 -5.687 1.00 84.62 85 THR A N 1
ATOM 682 C CA . THR A 1 85 ? 3.306 1.543 -7.104 1.00 84.62 85 THR A CA 1
ATOM 683 C C . THR A 1 85 ? 4.593 0.754 -7.246 1.00 84.62 85 THR A C 1
ATOM 685 O O . THR A 1 85 ? 5.640 1.170 -6.753 1.00 84.62 85 THR A O 1
ATOM 688 N N . ILE A 1 86 ? 4.497 -0.381 -7.934 1.00 83.12 86 ILE A N 1
ATOM 689 C CA . ILE A 1 86 ? 5.619 -1.258 -8.250 1.00 83.12 86 ILE A CA 1
ATOM 690 C C . ILE A 1 86 ? 5.723 -1.340 -9.764 1.00 83.12 86 ILE A C 1
ATOM 692 O O . ILE A 1 86 ? 4.711 -1.480 -10.452 1.00 83.12 86 ILE A O 1
ATOM 696 N N . GLY A 1 87 ? 6.939 -1.334 -10.282 1.00 82.56 87 GLY A N 1
ATOM 697 C CA . GLY A 1 87 ? 7.162 -1.687 -11.669 1.00 82.56 87 GLY A CA 1
ATOM 698 C C . GLY A 1 87 ? 8.633 -1.753 -12.020 1.00 82.56 87 GLY A C 1
ATOM 699 O O . GLY A 1 87 ? 9.516 -1.751 -11.159 1.00 82.56 87 GLY A O 1
ATOM 700 N N . MET A 1 88 ? 8.893 -1.833 -13.317 1.00 84.44 88 MET A N 1
ATOM 701 C CA . MET A 1 88 ? 10.231 -1.979 -13.862 1.00 84.44 88 MET A CA 1
ATOM 702 C C . MET A 1 88 ? 10.457 -0.913 -14.922 1.00 84.44 88 MET A C 1
ATOM 704 O O . MET A 1 88 ? 9.689 -0.810 -15.875 1.00 84.44 88 MET A O 1
ATOM 708 N N . VAL A 1 89 ? 11.509 -0.119 -14.744 1.00 83.38 89 VAL A N 1
ATOM 709 C CA . VAL A 1 89 ? 11.955 0.843 -15.748 1.00 83.38 89 VAL A CA 1
ATOM 710 C C . VAL A 1 89 ? 12.997 0.179 -16.629 1.00 83.38 89 VAL A C 1
ATOM 712 O O . VAL A 1 89 ? 13.960 -0.414 -16.134 1.00 83.38 89 VAL A O 1
ATOM 715 N N . PHE A 1 90 ? 12.800 0.320 -17.934 1.00 85.38 90 PHE A N 1
ATOM 716 C CA . PHE A 1 90 ? 13.706 -0.130 -18.978 1.00 85.38 90 PHE A CA 1
ATOM 717 C C . PHE A 1 90 ? 14.383 1.092 -19.587 1.00 85.38 90 PHE A C 1
ATOM 719 O O . PHE A 1 90 ? 13.709 1.986 -20.092 1.00 85.38 90 PHE A O 1
ATOM 726 N N . HIS A 1 91 ? 15.708 1.137 -19.531 1.00 84.62 91 HIS A N 1
ATOM 727 C CA . HIS A 1 91 ? 16.494 2.241 -20.063 1.00 84.62 91 HIS A CA 1
ATOM 728 C C . HIS A 1 91 ? 17.512 1.705 -21.065 1.00 84.62 91 HIS A C 1
ATOM 730 O O . HIS A 1 91 ? 18.389 0.917 -20.708 1.00 84.62 91 HIS A O 1
ATOM 736 N N . TRP A 1 92 ? 17.389 2.121 -22.324 1.00 86.94 92 TRP A N 1
ATOM 737 C CA . TRP A 1 92 ? 18.364 1.786 -23.355 1.00 86.94 92 TRP A CA 1
ATOM 738 C C . TRP A 1 92 ? 19.521 2.773 -23.293 1.00 86.94 92 TRP A C 1
ATOM 740 O O . TRP A 1 92 ? 19.347 3.962 -23.540 1.00 86.94 92 TRP A O 1
ATOM 750 N N . LEU A 1 93 ? 20.709 2.270 -22.983 1.00 84.06 93 LEU A N 1
ATOM 751 C CA . LEU A 1 93 ? 21.948 3.010 -23.127 1.00 84.06 93 LEU A CA 1
ATOM 752 C C . LEU A 1 93 ? 22.572 2.637 -24.464 1.00 84.06 93 LEU A C 1
ATOM 754 O O . LEU A 1 93 ? 22.986 1.498 -24.679 1.00 84.06 93 LEU A O 1
ATOM 758 N N . LEU A 1 94 ? 22.595 3.614 -25.361 1.00 86.38 94 LEU A N 1
ATOM 759 C CA . LEU A 1 94 ? 23.305 3.550 -26.627 1.00 86.38 94 LEU A CA 1
ATOM 760 C C . LEU A 1 94 ? 24.587 4.355 -26.456 1.00 86.38 94 LEU A C 1
ATOM 762 O O . LEU A 1 94 ? 24.540 5.529 -26.095 1.00 86.38 94 LEU A O 1
ATOM 766 N N . GLY A 1 95 ? 25.731 3.727 -26.671 1.00 85.88 95 GLY A N 1
ATOM 767 C CA . GLY A 1 95 ? 27.019 4.383 -26.503 1.00 85.88 95 GLY A CA 1
ATOM 768 C C . GLY A 1 95 ? 28.139 3.572 -27.119 1.00 85.88 95 GLY A C 1
ATOM 769 O O . GLY A 1 95 ? 27.894 2.632 -27.867 1.00 85.88 95 GLY A O 1
ATOM 770 N N . LYS A 1 96 ? 29.375 3.932 -26.790 1.00 82.94 96 LYS A N 1
ATOM 771 C CA . LYS A 1 96 ? 30.557 3.159 -27.165 1.00 82.94 96 LYS A CA 1
ATOM 772 C C . LYS A 1 96 ? 31.213 2.623 -25.905 1.00 82.94 96 LYS A C 1
ATOM 774 O O . LYS A 1 96 ? 31.416 3.383 -24.958 1.00 82.94 96 LYS A O 1
ATOM 779 N N . LYS A 1 97 ? 31.522 1.329 -25.877 1.00 81.19 97 LYS A N 1
ATOM 780 C CA . LYS A 1 97 ? 32.321 0.727 -24.808 1.00 81.19 97 LYS A CA 1
ATOM 781 C C . LYS A 1 97 ? 33.785 0.767 -25.194 1.00 81.19 97 LYS A C 1
ATOM 783 O O . LYS A 1 97 ? 34.154 0.313 -26.273 1.00 81.19 97 LYS A O 1
ATOM 788 N N . GLU A 1 98 ? 34.602 1.305 -24.298 1.00 85.38 98 GLU A N 1
ATOM 789 C CA . GLU A 1 98 ? 36.051 1.246 -24.434 1.00 85.38 98 GLU A CA 1
ATOM 790 C C . GLU A 1 98 ? 36.538 -0.141 -24.004 1.00 85.38 98 GLU A C 1
ATOM 792 O O . GLU A 1 98 ? 36.314 -0.576 -22.872 1.00 85.38 98 GLU A O 1
ATOM 797 N N . HIS A 1 99 ? 37.221 -0.828 -24.911 1.00 77.75 99 HIS A N 1
ATOM 798 C CA . HIS A 1 99 ? 37.966 -2.042 -24.630 1.00 77.75 99 HIS A CA 1
ATOM 799 C C . HIS A 1 99 ? 39.455 -1.698 -24.600 1.00 77.75 99 HIS A C 1
ATOM 801 O O . HIS A 1 99 ? 40.030 -1.276 -25.603 1.00 77.75 99 HIS A O 1
ATOM 807 N N . ILE A 1 100 ? 40.088 -1.875 -23.438 1.00 75.19 100 ILE A N 1
ATOM 808 C CA . ILE A 1 100 ? 41.537 -1.726 -23.287 1.00 75.19 100 ILE A CA 1
ATOM 809 C C . ILE A 1 100 ? 42.149 -3.119 -23.372 1.00 75.19 100 ILE A C 1
ATOM 811 O O . ILE A 1 100 ? 42.024 -3.918 -22.443 1.00 75.19 100 ILE A O 1
ATOM 815 N N . SER A 1 101 ? 42.812 -3.414 -24.486 1.00 76.44 101 SER A N 1
ATOM 816 C CA . SER A 1 101 ? 43.572 -4.650 -24.640 1.00 76.44 101 SER A CA 1
ATOM 817 C C . SER A 1 101 ? 45.051 -4.398 -24.334 1.00 76.44 101 SER A C 1
ATOM 819 O O 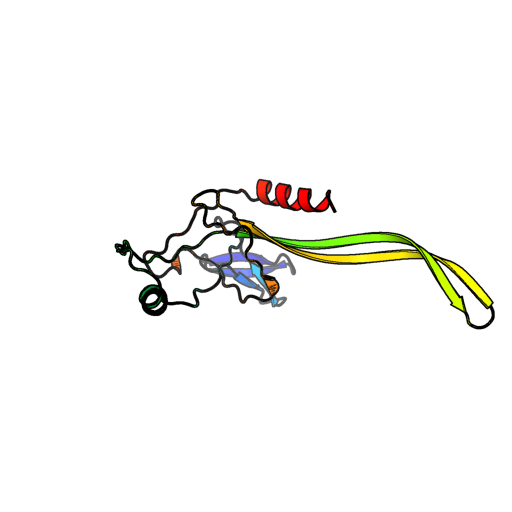. SER A 1 101 ? 45.619 -3.430 -24.846 1.00 76.44 101 SER A O 1
ATOM 821 N N . PRO A 1 102 ? 45.718 -5.278 -23.561 1.00 72.94 102 PRO A N 1
ATOM 822 C CA . PRO A 1 102 ? 47.137 -5.124 -23.223 1.00 72.94 102 PRO A CA 1
ATOM 823 C C . PRO A 1 102 ? 48.070 -5.078 -24.443 1.00 72.94 102 PRO A C 1
ATOM 825 O O . PRO A 1 102 ? 49.175 -4.556 -24.353 1.00 72.94 102 PRO A O 1
ATOM 828 N N . THR A 1 103 ? 47.633 -5.640 -25.574 1.00 76.75 103 THR A N 1
ATOM 829 C CA . THR A 1 103 ? 48.433 -5.847 -26.790 1.00 76.75 103 THR A CA 1
ATOM 830 C C . THR A 1 103 ? 48.017 -4.975 -27.975 1.00 76.75 103 THR A C 1
ATOM 832 O O . THR A 1 103 ? 48.868 -4.645 -28.794 1.00 76.75 103 THR A O 1
ATOM 835 N N . SER A 1 104 ? 46.741 -4.593 -28.092 1.00 66.56 104 SER A N 1
ATOM 836 C CA . SER A 1 104 ? 46.188 -3.889 -29.267 1.00 66.56 104 SER A CA 1
ATOM 837 C C . SER A 1 104 ? 45.714 -2.454 -28.996 1.00 66.56 104 SER A C 1
ATOM 839 O O . SER A 1 104 ? 45.164 -1.815 -29.889 1.00 66.56 104 SER A O 1
ATOM 841 N N . GLY A 1 105 ? 45.958 -1.909 -27.800 1.00 76.31 105 GLY A N 1
ATOM 842 C CA . GLY A 1 105 ? 45.586 -0.533 -27.458 1.00 76.31 105 GLY A CA 1
ATOM 843 C C . GLY A 1 105 ? 44.105 -0.375 -27.092 1.00 76.31 105 GLY A C 1
ATOM 844 O O . GLY A 1 105 ? 43.487 -1.294 -26.553 1.00 76.31 105 GLY A O 1
ATOM 845 N N . ARG A 1 106 ? 43.549 0.824 -27.319 1.00 81.88 106 ARG A N 1
ATOM 846 C CA . ARG A 1 106 ? 42.147 1.166 -27.013 1.00 81.88 106 ARG 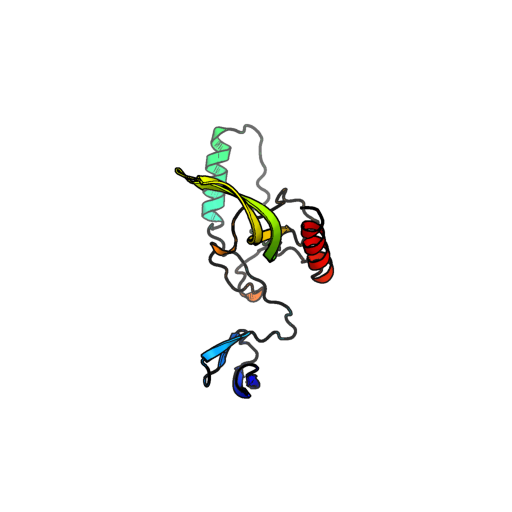A CA 1
ATOM 847 C C . ARG A 1 106 ? 41.272 0.931 -28.244 1.00 81.88 106 ARG A C 1
ATOM 849 O O . ARG A 1 106 ? 41.529 1.529 -29.286 1.00 81.88 106 ARG A O 1
ATOM 856 N N . SER A 1 107 ? 40.237 0.108 -28.107 1.00 81.62 107 SER A N 1
ATOM 857 C CA . SER A 1 107 ? 39.193 -0.109 -29.116 1.00 81.62 107 SER A CA 1
ATOM 858 C C . SER A 1 107 ? 37.848 0.413 -28.613 1.00 81.62 107 SER A C 1
ATOM 860 O O . SER A 1 107 ? 37.605 0.427 -27.406 1.00 81.62 107 SER A O 1
ATOM 862 N N . TRP A 1 108 ? 36.976 0.831 -29.529 1.00 80.31 108 TRP A N 1
ATOM 863 C CA . TRP A 1 108 ? 35.621 1.288 -29.220 1.00 80.31 108 TRP A CA 1
ATOM 864 C C . TRP A 1 108 ? 34.613 0.442 -29.982 1.00 80.31 108 TRP A C 1
ATOM 866 O O . TRP A 1 108 ? 34.589 0.500 -31.210 1.00 80.31 108 TRP A O 1
ATOM 876 N N . ASP A 1 109 ? 33.752 -0.263 -29.256 1.00 81.62 109 ASP A N 1
ATOM 877 C CA . ASP A 1 109 ? 32.657 -1.026 -29.850 1.00 81.62 109 ASP A CA 1
ATOM 878 C C . ASP A 1 109 ? 31.326 -0.333 -29.568 1.00 81.62 109 ASP A C 1
ATOM 880 O O . ASP A 1 109 ? 31.091 0.167 -28.459 1.00 81.62 109 ASP A O 1
ATOM 884 N N . ASP A 1 110 ? 30.444 -0.297 -30.568 1.00 83.31 110 ASP A N 1
ATOM 885 C CA . ASP A 1 110 ? 29.082 0.187 -30.374 1.00 83.31 110 ASP A CA 1
ATOM 886 C C . ASP A 1 110 ? 28.372 -0.716 -29.357 1.00 83.31 110 ASP A C 1
ATOM 888 O O . ASP A 1 110 ? 28.274 -1.935 -29.505 1.00 83.31 110 ASP A O 1
ATOM 892 N N . ALA A 1 111 ? 27.870 -0.099 -28.296 1.00 81.44 111 ALA A N 1
ATOM 893 C CA . ALA A 1 111 ? 27.214 -0.760 -27.191 1.00 81.44 111 ALA A CA 1
ATOM 894 C C . ALA A 1 111 ? 25.747 -0.340 -27.137 1.00 81.44 111 ALA A C 1
ATOM 896 O O . ALA A 1 111 ? 25.410 0.841 -27.031 1.00 81.44 111 ALA A O 1
ATOM 897 N N . LYS A 1 112 ? 24.869 -1.343 -27.164 1.00 87.12 112 LYS A N 1
ATOM 898 C CA . LYS A 1 112 ? 23.447 -1.204 -26.863 1.00 87.12 112 LYS A CA 1
ATOM 899 C C . LYS A 1 112 ? 23.140 -2.039 -25.632 1.00 87.12 112 LYS A C 1
ATOM 901 O O . LYS A 1 112 ? 23.046 -3.260 -25.708 1.00 87.12 112 LYS A O 1
ATOM 906 N N . GLU A 1 113 ? 22.985 -1.376 -24.496 1.00 84.56 113 GLU A N 1
ATOM 907 C CA . GLU A 1 113 ? 22.693 -2.026 -23.223 1.00 84.56 113 GLU A CA 1
ATOM 908 C C . GLU A 1 113 ? 21.302 -1.666 -22.732 1.00 84.56 113 GLU A C 1
ATOM 910 O O . GLU A 1 113 ? 20.944 -0.495 -22.628 1.00 84.56 113 GLU A O 1
ATOM 915 N N . LEU A 1 114 ? 20.529 -2.686 -22.376 1.00 86.69 114 LEU A N 1
ATOM 916 C CA . LEU A 1 114 ? 19.282 -2.506 -21.654 1.00 86.69 114 LEU A CA 1
ATOM 917 C C . LEU A 1 114 ? 19.579 -2.526 -20.155 1.00 86.69 114 LEU A C 1
ATOM 919 O O . LEU A 1 114 ? 19.917 -3.571 -19.602 1.00 86.69 114 LEU A O 1
ATOM 923 N N . LYS A 1 115 ? 19.436 -1.385 -19.482 1.00 85.94 115 LYS A N 1
ATOM 924 C CA . LYS A 1 115 ? 19.438 -1.326 -18.020 1.00 85.94 115 LYS A CA 1
ATOM 925 C C . LYS A 1 115 ? 18.017 -1.430 -17.496 1.00 85.94 115 LYS A C 1
ATOM 927 O O . LYS A 1 115 ? 17.129 -0.695 -17.919 1.00 85.94 115 LYS A O 1
ATOM 932 N N . THR A 1 116 ? 17.823 -2.324 -16.537 1.00 87.69 116 THR A N 1
ATOM 933 C CA . THR A 1 116 ? 16.547 -2.512 -15.847 1.00 87.69 116 THR A CA 1
ATOM 934 C C . THR A 1 116 ? 16.671 -2.053 -14.406 1.00 87.69 116 THR A C 1
ATOM 936 O O . THR A 1 116 ? 17.596 -2.467 -13.702 1.00 87.69 116 THR A O 1
ATOM 939 N N . LYS A 1 117 ? 15.729 -1.237 -13.936 1.00 83.19 117 LYS A N 1
ATOM 940 C CA . LYS A 1 117 ? 15.651 -0.835 -12.529 1.00 83.19 117 LYS A CA 1
ATOM 941 C C . LYS A 1 117 ? 14.245 -1.089 -12.002 1.00 83.19 117 LYS A C 1
ATOM 943 O O . LYS A 1 117 ? 13.274 -0.580 -12.553 1.00 83.19 117 LYS A O 1
ATOM 948 N N . LEU A 1 118 ? 14.147 -1.868 -10.926 1.00 81.50 118 LEU A N 1
ATOM 949 C CA . LEU A 1 118 ? 12.901 -2.016 -10.177 1.00 81.50 118 LEU A CA 1
ATOM 950 C C . LEU A 1 118 ? 12.610 -0.709 -9.433 1.00 81.50 118 LEU A C 1
ATOM 952 O O . LEU A 1 118 ? 13.500 -0.168 -8.768 1.00 81.50 118 LEU A O 1
ATOM 956 N N . PHE A 1 119 ? 11.371 -0.239 -9.505 1.00 79.56 119 PHE A N 1
ATOM 957 C CA . PHE A 1 119 ? 10.875 0.843 -8.667 1.00 79.56 119 PHE A CA 1
ATOM 958 C C . PHE A 1 119 ? 9.748 0.330 -7.765 1.00 79.56 119 PHE A C 1
ATOM 960 O O . PHE A 1 119 ? 8.917 -0.476 -8.182 1.00 79.56 119 PHE A O 1
ATOM 967 N N . ASP A 1 120 ? 9.757 0.780 -6.514 1.00 82.62 120 ASP A N 1
ATOM 968 C CA . ASP A 1 120 ? 8.739 0.492 -5.502 1.00 82.62 120 ASP A CA 1
ATOM 969 C C . ASP A 1 120 ? 8.646 1.730 -4.610 1.00 82.62 120 ASP A C 1
ATOM 971 O O . ASP A 1 120 ? 9.565 2.005 -3.833 1.00 82.62 120 ASP A O 1
ATOM 975 N N . PHE A 1 121 ? 7.596 2.528 -4.786 1.00 83.31 121 PHE A N 1
ATOM 976 C CA . PHE A 1 121 ? 7.356 3.710 -3.964 1.00 83.31 121 PHE A CA 1
ATOM 977 C C . PHE A 1 121 ? 5.905 3.767 -3.498 1.00 83.31 121 PHE A C 1
ATOM 979 O O . PHE A 1 121 ? 4.991 3.235 -4.133 1.00 83.31 121 PHE A O 1
ATOM 986 N N . SER A 1 122 ? 5.709 4.419 -2.355 1.00 87.38 122 SER A N 1
ATOM 987 C CA . SER A 1 122 ? 4.408 4.579 -1.716 1.00 87.38 122 SER A CA 1
ATOM 988 C C . SER A 1 122 ? 4.118 6.043 -1.436 1.00 87.38 122 SER A C 1
ATOM 990 O O . SER A 1 122 ? 5.034 6.757 -1.026 1.00 87.38 122 SER A O 1
ATOM 992 N N . PHE A 1 123 ? 2.862 6.451 -1.568 1.00 89.12 123 PHE A N 1
ATOM 993 C CA . PHE A 1 123 ? 2.394 7.789 -1.208 1.00 89.12 123 PHE A CA 1
ATOM 994 C C . PHE A 1 123 ? 1.007 7.727 -0.542 1.00 89.12 123 PHE A C 1
ATOM 996 O O . PHE A 1 123 ? 0.267 6.764 -0.781 1.00 89.12 123 PHE A O 1
ATOM 1003 N N . PRO A 1 124 ? 0.652 8.703 0.313 1.00 91.31 124 PRO A N 1
ATOM 1004 C CA . PRO A 1 124 ? -0.639 8.744 0.994 1.00 91.31 124 PRO A CA 1
ATOM 1005 C C . PRO A 1 124 ? -1.812 8.740 0.017 1.00 91.31 124 PRO A C 1
ATOM 1007 O O . PRO A 1 124 ? -1.794 9.429 -1.002 1.00 91.31 124 PRO A O 1
ATOM 1010 N N . ALA A 1 125 ? -2.854 7.984 0.350 1.00 90.94 125 ALA A N 1
ATOM 1011 C CA . ALA A 1 125 ? -4.124 8.000 -0.372 1.00 90.94 125 ALA A CA 1
ATOM 1012 C C . ALA A 1 125 ? -5.181 8.902 0.298 1.00 90.94 125 ALA A C 1
ATOM 1014 O O . ALA A 1 125 ? -6.339 8.888 -0.115 1.00 90.94 125 ALA A O 1
ATOM 1015 N N . TYR A 1 126 ? -4.788 9.665 1.319 1.00 89.94 126 TYR A N 1
ATOM 1016 C CA . TYR A 1 126 ? -5.598 10.619 2.083 1.00 89.94 126 TYR A CA 1
ATOM 1017 C C . TYR A 1 126 ? -4.919 11.996 2.053 1.00 89.94 126 TYR A C 1
ATOM 1019 O O . TYR A 1 126 ? -3.698 12.070 1.890 1.00 89.94 126 TYR A O 1
ATOM 1027 N N . LYS A 1 127 ? -5.690 13.077 2.200 1.00 86.62 127 LYS A N 1
ATOM 1028 C CA . LYS A 1 127 ? -5.170 14.451 2.307 1.00 86.62 127 LYS A CA 1
ATOM 1029 C C . LYS A 1 127 ? -5.214 14.954 3.742 1.00 86.62 127 LYS A C 1
ATOM 1031 O O . LYS A 1 127 ? -4.273 15.603 4.184 1.00 86.62 127 LYS A O 1
ATOM 1036 N N . GLU A 1 128 ? -6.275 14.626 4.473 1.00 84.75 128 GLU A N 1
ATOM 1037 C CA . GLU A 1 128 ? -6.443 15.000 5.875 1.00 84.75 128 GLU A CA 1
ATOM 1038 C C . GLU A 1 128 ? -6.666 13.753 6.751 1.00 84.75 128 GLU A C 1
ATOM 1040 O O . GLU A 1 128 ? -7.315 12.799 6.317 1.00 84.75 128 GLU A O 1
ATOM 1045 N N . PRO A 1 129 ? -6.157 13.723 7.996 1.00 84.75 129 PRO A N 1
ATOM 1046 C CA . PRO A 1 129 ? -5.249 14.689 8.620 1.00 84.75 129 PRO A CA 1
ATOM 1047 C C . PRO A 1 129 ? -3.816 14.578 8.079 1.00 84.75 129 PRO A C 1
ATOM 1049 O O . PRO A 1 129 ? -3.377 13.491 7.705 1.00 84.75 129 PRO A O 1
ATOM 1052 N N . ASP A 1 130 ? -3.060 15.679 8.101 1.00 82.62 130 ASP A N 1
ATOM 1053 C CA . ASP A 1 130 ? -1.626 15.623 7.804 1.00 82.62 130 ASP A CA 1
ATOM 1054 C C . ASP A 1 130 ? -0.888 14.923 8.955 1.00 82.62 130 ASP A C 1
ATOM 1056 O O . ASP A 1 130 ? -0.784 15.438 10.071 1.00 82.62 130 ASP A O 1
ATOM 1060 N N . LEU A 1 131 ? -0.434 13.699 8.686 1.00 82.00 131 LEU A N 1
ATOM 1061 C CA . LEU A 1 131 ? 0.344 12.890 9.623 1.00 82.00 131 LEU A CA 1
ATOM 1062 C C . LEU A 1 131 ? 1.858 13.101 9.453 1.00 82.00 131 LEU A C 1
ATOM 1064 O O . LEU A 1 131 ? 2.621 12.408 10.121 1.00 82.00 131 LEU A O 1
ATOM 1068 N N . ASP A 1 132 ? 2.288 14.000 8.558 1.00 82.12 132 ASP A N 1
ATOM 1069 C CA . ASP A 1 132 ? 3.690 14.208 8.158 1.00 82.12 132 ASP A CA 1
ATOM 1070 C C . ASP A 1 132 ? 4.360 12.919 7.627 1.00 82.12 132 ASP A C 1
ATOM 1072 O O . ASP A 1 132 ? 5.570 12.703 7.692 1.00 82.12 132 ASP A O 1
ATOM 1076 N N . LEU A 1 133 ? 3.544 12.001 7.097 1.00 80.94 133 LEU A N 1
ATOM 1077 C CA . LEU A 1 133 ? 3.984 10.710 6.570 1.00 80.94 133 LEU A CA 1
ATOM 1078 C C . LEU A 1 133 ? 3.935 10.719 5.039 1.00 80.94 133 LEU A C 1
ATOM 1080 O O . LEU A 1 133 ? 2.987 10.231 4.426 1.00 80.94 133 LEU A O 1
ATOM 1084 N N . THR A 1 134 ? 4.981 11.242 4.403 1.00 80.25 134 THR A N 1
ATOM 1085 C CA . THR A 1 134 ? 5.068 11.357 2.932 1.00 80.25 134 THR A CA 1
ATOM 1086 C C . THR A 1 134 ? 5.311 10.025 2.216 1.00 80.25 134 THR A C 1
ATOM 1088 O O . THR A 1 134 ? 4.882 9.835 1.081 1.00 80.25 134 THR A O 1
ATOM 1091 N N . THR A 1 135 ? 5.983 9.076 2.868 1.00 82.12 135 THR A N 1
ATOM 1092 C CA . THR A 1 135 ? 6.262 7.735 2.341 1.00 82.12 135 THR A CA 1
ATOM 1093 C C . THR A 1 135 ? 6.408 6.744 3.489 1.00 82.12 135 THR A C 1
ATOM 1095 O O . THR A 1 135 ? 6.841 7.108 4.580 1.00 82.12 135 THR A O 1
ATOM 1098 N N . LEU A 1 136 ? 6.103 5.466 3.242 1.00 76.50 136 LEU A N 1
ATOM 1099 C CA . LEU A 1 136 ? 6.374 4.398 4.204 1.00 76.50 136 LEU A CA 1
ATOM 1100 C C . LEU A 1 136 ? 7.881 4.154 4.385 1.00 76.50 136 LEU A C 1
ATOM 1102 O O . LEU A 1 136 ? 8.266 3.464 5.323 1.00 76.50 136 LEU A O 1
ATOM 1106 N N . GLY A 1 137 ? 8.735 4.688 3.498 1.00 70.25 137 GLY A N 1
ATOM 1107 C CA . GLY A 1 137 ? 10.198 4.676 3.640 1.00 70.25 137 GLY A CA 1
ATOM 1108 C C . GLY A 1 137 ? 10.844 3.285 3.598 1.00 70.25 137 GLY A C 1
ATOM 1109 O O . GLY A 1 137 ? 12.046 3.149 3.812 1.00 70.25 137 GLY A O 1
ATOM 1110 N N . VAL A 1 138 ? 10.063 2.242 3.319 1.00 68.69 138 VAL A N 1
ATOM 1111 C CA . VAL A 1 138 ? 10.493 0.844 3.331 1.00 68.69 138 VAL A CA 1
ATOM 1112 C C . VAL A 1 138 ? 10.083 0.192 2.018 1.00 68.69 138 VAL A C 1
ATOM 1114 O O . VAL A 1 138 ? 9.009 0.470 1.483 1.00 68.69 138 VAL A O 1
ATOM 1117 N N . ARG A 1 139 ? 10.920 -0.725 1.512 1.00 69.00 139 ARG A N 1
ATOM 1118 C CA . ARG A 1 139 ? 10.505 -1.650 0.451 1.00 69.00 139 ARG A CA 1
ATOM 1119 C C . ARG A 1 139 ? 9.379 -2.517 0.989 1.00 69.00 139 ARG A C 1
ATOM 1121 O O . ARG A 1 139 ? 9.605 -3.473 1.728 1.00 69.00 139 ARG A O 1
ATOM 1128 N N . THR A 1 140 ? 8.161 -2.186 0.605 1.00 64.38 140 THR A N 1
ATOM 1129 C CA . THR A 1 140 ? 6.941 -2.886 1.016 1.00 64.38 140 THR A CA 1
ATOM 1130 C C . THR A 1 140 ? 6.926 -4.342 0.539 1.00 64.38 140 THR A C 1
ATOM 1132 O O . THR A 1 140 ? 6.169 -5.145 1.070 1.00 64.38 140 THR A O 1
ATOM 1135 N N . SER A 1 141 ? 7.807 -4.734 -0.393 1.00 67.81 141 SER A N 1
ATOM 1136 C CA . SER A 1 141 ? 8.037 -6.135 -0.777 1.00 67.81 141 SER A CA 1
ATOM 1137 C C . SER A 1 141 ? 8.643 -6.987 0.341 1.00 67.81 141 SER A C 1
ATOM 1139 O O . SER A 1 141 ? 8.501 -8.202 0.314 1.00 67.81 141 SER A O 1
ATOM 1141 N N . ALA A 1 142 ? 9.332 -6.374 1.305 1.00 73.06 142 ALA A N 1
ATOM 1142 C CA . ALA A 1 142 ? 9.937 -7.068 2.442 1.00 73.06 142 ALA A CA 1
ATOM 1143 C C . ALA A 1 142 ? 8.989 -7.172 3.650 1.00 73.06 142 ALA A C 1
ATOM 1145 O O . ALA A 1 142 ? 9.362 -7.727 4.683 1.00 73.06 142 ALA A O 1
ATOM 1146 N N . ILE A 1 143 ? 7.783 -6.610 3.545 1.00 75.31 143 ILE A N 1
ATOM 1147 C CA . ILE A 1 143 ? 6.830 -6.524 4.646 1.00 75.31 143 ILE A CA 1
ATOM 1148 C C . ILE A 1 143 ? 5.772 -7.622 4.474 1.00 75.31 143 ILE A C 1
ATOM 1150 O O . ILE A 1 143 ? 5.148 -7.686 3.414 1.00 75.31 143 ILE A O 1
ATOM 1154 N N . PRO A 1 144 ? 5.521 -8.468 5.492 1.00 75.31 144 PRO A N 1
ATOM 1155 C CA . PRO A 1 144 ? 4.414 -9.412 5.447 1.00 75.31 144 PRO A CA 1
ATOM 1156 C C . PRO A 1 144 ? 3.098 -8.633 5.531 1.00 75.31 144 PRO A C 1
ATOM 1158 O O . PRO A 1 144 ? 2.713 -8.130 6.588 1.00 75.31 144 PRO A O 1
ATOM 1161 N N . LEU A 1 145 ? 2.437 -8.495 4.388 1.00 80.88 145 LEU A N 1
ATOM 1162 C CA . LEU A 1 145 ? 1.158 -7.813 4.269 1.00 80.88 145 LEU A CA 1
ATOM 1163 C C . LEU A 1 145 ? 0.008 -8.802 4.467 1.00 80.88 145 LEU A C 1
ATOM 1165 O O . LEU A 1 145 ? 0.057 -9.933 3.987 1.00 80.88 145 LEU A O 1
ATOM 1169 N N . GLN A 1 146 ? -1.041 -8.359 5.153 1.00 76.81 146 GLN A N 1
ATOM 1170 C CA . GLN A 1 146 ? -2.289 -9.105 5.289 1.00 76.81 146 GLN A CA 1
ATOM 1171 C C . GLN A 1 146 ? -3.382 -8.455 4.449 1.00 76.81 146 GLN A C 1
ATOM 1173 O O . GLN A 1 146 ? -3.369 -7.245 4.232 1.00 76.81 146 GLN A O 1
ATOM 1178 N N . LEU A 1 147 ? -4.343 -9.251 3.987 1.00 77.50 147 LEU A N 1
ATOM 1179 C CA . LEU A 1 147 ? -5.517 -8.725 3.300 1.00 77.50 147 LEU A CA 1
ATOM 1180 C C . LEU A 1 147 ? -6.325 -7.855 4.273 1.00 77.50 147 LEU A C 1
ATOM 1182 O O . LEU A 1 147 ? -6.717 -8.322 5.348 1.00 77.50 147 LEU A O 1
ATOM 1186 N N . PHE A 1 148 ? -6.526 -6.591 3.906 1.00 78.50 148 PHE A N 1
ATOM 1187 C CA . PHE A 1 148 ? -7.258 -5.626 4.714 1.00 78.50 148 PHE A CA 1
ATOM 1188 C C . PHE A 1 148 ? -8.754 -5.849 4.552 1.00 78.50 148 PHE A C 1
ATOM 1190 O O . PHE A 1 148 ? -9.293 -5.720 3.452 1.00 78.50 148 PHE A O 1
ATOM 1197 N N . HIS A 1 149 ? -9.427 -6.104 5.669 1.00 70.62 149 HIS A N 1
ATOM 1198 C CA . HIS A 1 149 ? -10.873 -6.196 5.707 1.00 70.62 149 HIS A CA 1
ATOM 1199 C C . HIS A 1 149 ? -11.406 -5.442 6.922 1.00 70.62 149 HIS A C 1
ATOM 1201 O O . HIS A 1 149 ? -10.948 -5.652 8.042 1.00 70.62 149 HIS A O 1
ATOM 1207 N N . HIS A 1 150 ? -12.394 -4.580 6.699 1.00 68.19 150 HIS A N 1
ATOM 1208 C CA . HIS A 1 150 ? -12.981 -3.733 7.738 1.00 68.19 150 HIS A CA 1
ATOM 1209 C C . HIS A 1 150 ? -13.614 -4.548 8.880 1.00 68.19 150 HIS A C 1
ATOM 1211 O O . HIS A 1 150 ? -13.578 -4.114 10.022 1.00 68.19 150 HIS A O 1
ATOM 1217 N N . THR A 1 151 ? -14.127 -5.754 8.609 1.00 65.00 151 THR A N 1
ATOM 1218 C CA . THR A 1 151 ? -14.679 -6.641 9.658 1.00 65.00 151 THR A CA 1
ATOM 1219 C C . THR A 1 151 ? -13.621 -7.332 10.519 1.00 65.00 151 THR A C 1
ATOM 1221 O O . THR A 1 151 ? -13.968 -7.896 11.550 1.00 65.00 151 THR A O 1
ATOM 1224 N N . ARG A 1 152 ? -12.339 -7.317 10.119 1.00 64.75 152 ARG A N 1
ATOM 1225 C CA . ARG A 1 152 ? -11.234 -7.884 10.919 1.00 64.75 152 ARG A CA 1
ATOM 1226 C C . ARG A 1 152 ? -10.671 -6.892 11.939 1.00 64.75 152 ARG A C 1
ATOM 1228 O O . ARG A 1 152 ? -9.780 -7.255 12.701 1.00 64.75 152 ARG A O 1
ATOM 1235 N N . LEU A 1 153 ? -11.168 -5.659 11.929 1.00 72.56 153 LEU A N 1
ATOM 1236 C CA . LEU A 1 153 ? -10.774 -4.599 12.845 1.00 72.56 153 LEU A CA 1
ATOM 1237 C C . LEU A 1 153 ? -11.451 -4.833 14.197 1.00 72.56 153 LEU A C 1
ATOM 1239 O O . LEU A 1 153 ? -12.673 -4.955 14.281 1.00 72.56 153 LEU A O 1
ATOM 1243 N N . ALA A 1 154 ? -10.649 -4.958 15.252 1.00 58.78 154 ALA A N 1
ATOM 1244 C CA . ALA A 1 154 ? -11.093 -5.419 16.563 1.00 58.78 154 ALA A CA 1
ATOM 1245 C C . ALA A 1 154 ? -11.140 -4.255 17.565 1.00 58.78 154 ALA A C 1
ATOM 1247 O O . ALA A 1 154 ? -10.486 -4.305 18.605 1.00 58.78 154 ALA A O 1
ATOM 1248 N N . GLY A 1 155 ? -11.897 -3.190 17.271 1.00 65.44 155 GLY A N 1
ATOM 1249 C CA . GLY A 1 155 ? -12.102 -2.110 18.244 1.00 65.44 155 GLY A CA 1
ATOM 1250 C C . GLY A 1 155 ? -12.419 -0.721 17.672 1.00 65.44 155 GLY A C 1
ATOM 1251 O O . GLY A 1 155 ? -12.899 -0.612 16.545 1.00 65.44 155 GLY A O 1
ATOM 1252 N N . PRO A 1 156 ? -12.164 0.356 18.453 1.00 66.31 156 PRO A N 1
ATOM 1253 C CA . PRO A 1 156 ? -12.385 1.762 18.079 1.00 66.31 156 PRO A CA 1
ATOM 1254 C C . PRO A 1 156 ? -11.276 2.289 17.149 1.00 66.31 156 PRO A C 1
ATOM 1256 O O . PRO A 1 156 ? -10.663 3.333 17.391 1.00 66.31 156 PRO A O 1
ATOM 1259 N N . GLU A 1 157 ? -10.963 1.511 16.120 1.00 77.12 157 GLU A N 1
ATOM 1260 C CA . GLU A 1 157 ? -9.899 1.777 15.160 1.00 77.12 157 GLU A CA 1
ATOM 1261 C C . GLU A 1 157 ? -10.414 2.742 14.088 1.00 77.12 157 GLU A C 1
ATOM 1263 O O . GLU A 1 157 ? -11.519 2.592 13.566 1.00 77.12 157 GLU A O 1
ATOM 1268 N N . ILE A 1 158 ? -9.621 3.763 13.768 1.00 83.81 158 ILE A N 1
ATOM 1269 C CA . ILE A 1 158 ? -10.004 4.791 12.799 1.00 83.81 158 ILE A CA 1
ATOM 1270 C C . ILE A 1 158 ? -9.427 4.398 11.446 1.00 83.81 158 ILE A C 1
ATOM 1272 O O . ILE A 1 158 ? -8.212 4.341 11.282 1.00 83.81 158 ILE A O 1
ATOM 1276 N N . VAL A 1 159 ? -10.286 4.154 10.463 1.00 85.88 159 VAL A N 1
ATOM 1277 C CA . VAL A 1 159 ? -9.866 3.930 9.076 1.00 85.88 159 VAL A CA 1
ATOM 1278 C C . VAL A 1 159 ? -10.048 5.229 8.312 1.00 85.88 159 VAL A C 1
ATOM 1280 O O . VAL A 1 159 ? -11.174 5.704 8.168 1.00 85.88 159 VAL A O 1
ATOM 1283 N N . LEU A 1 160 ? -8.949 5.810 7.830 1.00 88.25 160 LEU A N 1
ATOM 1284 C CA . LEU A 1 160 ? -9.030 7.000 6.989 1.00 88.25 160 LEU A CA 1
ATOM 1285 C C . LEU A 1 160 ? -9.600 6.630 5.609 1.00 88.25 160 LEU A C 1
ATOM 1287 O O . LEU A 1 160 ? -9.287 5.555 5.079 1.00 88.25 160 LEU A O 1
ATOM 1291 N N . PRO A 1 161 ? -10.439 7.495 5.016 1.00 86.31 161 PRO A N 1
ATOM 1292 C CA . PRO A 1 161 ? -10.987 7.248 3.694 1.00 86.31 161 PRO A CA 1
ATOM 1293 C C . PRO A 1 161 ? -9.889 7.298 2.627 1.00 86.31 161 PRO A C 1
ATOM 1295 O O . PRO A 1 161 ? -8.881 7.991 2.753 1.00 86.31 161 PRO A O 1
ATOM 1298 N N . VAL A 1 162 ? -10.106 6.556 1.541 1.00 87.69 162 VAL A N 1
ATOM 1299 C CA . VAL A 1 162 ? -9.301 6.695 0.325 1.00 87.69 162 VAL A CA 1
ATOM 1300 C C . VAL A 1 162 ? -9.852 7.889 -0.444 1.00 87.69 162 VAL A C 1
ATOM 1302 O O . VAL A 1 162 ? -10.922 7.801 -1.040 1.00 87.69 162 VAL A O 1
ATOM 1305 N N . GLU A 1 163 ? -9.134 9.003 -0.402 1.00 89.12 163 GLU A N 1
ATOM 1306 C CA . GLU A 1 163 ? -9.508 10.252 -1.071 1.00 89.12 163 GLU A CA 1
ATOM 1307 C C . GLU A 1 163 ? -8.869 10.384 -2.453 1.00 89.12 163 GLU A C 1
ATOM 1309 O O . GLU A 1 163 ? -9.435 11.016 -3.340 1.00 89.12 163 GLU A O 1
ATOM 1314 N N . VAL A 1 164 ? -7.691 9.784 -2.645 1.00 88.81 164 VAL A N 1
ATOM 1315 C CA . VAL A 1 164 ? -7.014 9.737 -3.944 1.00 88.81 164 VAL A CA 1
ATOM 1316 C C . VAL A 1 164 ? -7.518 8.524 -4.711 1.00 88.81 164 VAL A C 1
ATOM 1318 O O . VAL A 1 164 ? -7.287 7.383 -4.305 1.00 88.81 164 VAL A O 1
ATOM 1321 N N . SER A 1 165 ? -8.191 8.761 -5.833 1.00 88.56 165 SER A N 1
ATOM 1322 C CA . SER A 1 165 ? -8.716 7.693 -6.684 1.00 88.56 165 SER A CA 1
ATOM 1323 C C . SER A 1 165 ? -7.600 6.911 -7.388 1.00 88.56 165 SER A C 1
ATOM 1325 O O . SER A 1 165 ? -6.483 7.397 -7.569 1.00 88.56 165 SER A O 1
ATOM 1327 N N . LEU A 1 166 ? -7.912 5.700 -7.866 1.00 85.25 166 LEU A N 1
ATOM 1328 C CA . LEU A 1 166 ? -6.958 4.881 -8.623 1.00 85.25 166 LEU A CA 1
ATOM 1329 C C . LEU A 1 166 ? -6.443 5.603 -9.881 1.00 85.25 166 LEU A C 1
ATOM 1331 O O . LEU A 1 166 ? -5.259 5.534 -10.190 1.00 85.25 166 LEU A O 1
ATOM 1335 N N . GLN A 1 167 ? -7.314 6.318 -10.601 1.00 86.44 167 GLN A N 1
ATOM 1336 C CA . GLN A 1 167 ? -6.916 7.040 -11.813 1.00 86.44 167 GLN A CA 1
ATOM 1337 C C . GLN A 1 167 ? -5.942 8.182 -11.508 1.00 86.44 167 GLN A C 1
ATOM 1339 O O . GLN A 1 167 ? -4.982 8.389 -12.249 1.00 86.44 167 GLN A O 1
ATOM 1344 N N . GLU A 1 168 ? -6.166 8.915 -10.418 1.00 87.75 168 GLU A N 1
ATOM 1345 C CA . GLU A 1 168 ? -5.246 9.958 -9.959 1.00 87.75 168 GLU A CA 1
ATOM 1346 C C . GLU A 1 168 ? -3.921 9.361 -9.492 1.00 87.75 168 GLU A C 1
ATOM 1348 O O . GLU A 1 168 ? -2.864 9.858 -9.876 1.00 87.75 168 GLU A O 1
ATOM 1353 N N . ALA A 1 169 ? -3.970 8.254 -8.747 1.00 87.81 169 ALA A N 1
ATOM 1354 C CA . ALA A 1 169 ? -2.785 7.526 -8.317 1.00 87.81 169 ALA A CA 1
ATOM 1355 C C . ALA A 1 169 ? -1.941 7.057 -9.513 1.00 87.81 169 ALA A C 1
ATOM 1357 O O . ALA A 1 169 ? -0.731 7.260 -9.532 1.00 87.81 169 ALA A O 1
ATOM 1358 N N . MET A 1 170 ? -2.570 6.508 -10.557 1.00 86.00 170 MET A N 1
ATOM 1359 C CA . MET A 1 170 ? -1.878 6.097 -11.783 1.00 86.00 170 MET A CA 1
ATOM 1360 C C . MET A 1 170 ? -1.233 7.280 -12.513 1.00 86.00 170 MET A C 1
ATOM 1362 O O . MET A 1 170 ? -0.095 7.169 -12.971 1.00 86.00 170 MET A O 1
ATOM 1366 N N . LYS A 1 171 ? -1.927 8.424 -12.600 1.00 87.69 171 LYS A N 1
ATOM 1367 C CA . LYS A 1 171 ? -1.370 9.649 -13.196 1.00 87.69 171 LYS A CA 1
ATOM 1368 C C . LYS A 1 171 ? -0.158 10.145 -12.409 1.00 87.69 171 LYS A C 1
ATOM 1370 O O . LYS A 1 171 ? 0.881 10.397 -13.016 1.00 87.69 171 LYS A O 1
ATOM 1375 N N . TYR A 1 172 ? -0.268 10.219 -11.083 1.00 86.12 172 TYR A N 1
ATOM 1376 C CA . TYR A 1 172 ? 0.833 10.602 -10.197 1.00 86.12 172 TYR A CA 1
ATOM 1377 C C . TYR A 1 172 ? 2.037 9.670 -10.350 1.00 86.12 172 TYR A C 1
ATOM 1379 O O . TYR A 1 172 ? 3.177 10.113 -10.462 1.00 86.12 172 TYR A O 1
ATOM 1387 N N . SER A 1 173 ? 1.789 8.366 -10.437 1.00 82.56 173 SER A N 1
ATOM 1388 C CA . SER A 1 173 ? 2.861 7.409 -10.652 1.00 82.56 173 SER A CA 1
ATOM 1389 C C . SER A 1 173 ? 3.515 7.580 -12.017 1.00 82.56 173 SER A C 1
ATOM 1391 O O . SER A 1 173 ? 4.734 7.512 -12.108 1.00 82.56 173 SER A O 1
ATOM 1393 N N . SER A 1 174 ? 2.747 7.851 -13.076 1.00 78.81 174 SER A N 1
ATOM 1394 C CA . SER A 1 174 ? 3.292 8.059 -14.423 1.00 78.81 174 SER A CA 1
ATOM 1395 C C . SER A 1 174 ? 4.170 9.312 -14.543 1.00 78.81 174 SER A C 1
ATOM 1397 O O . SER A 1 174 ? 5.208 9.252 -15.198 1.00 78.81 174 SER A O 1
ATOM 1399 N N . SER A 1 175 ? 3.834 10.415 -13.861 1.00 77.81 175 SER A N 1
ATOM 1400 C CA . SER A 1 175 ? 4.624 11.656 -13.924 1.00 77.81 175 SER A CA 1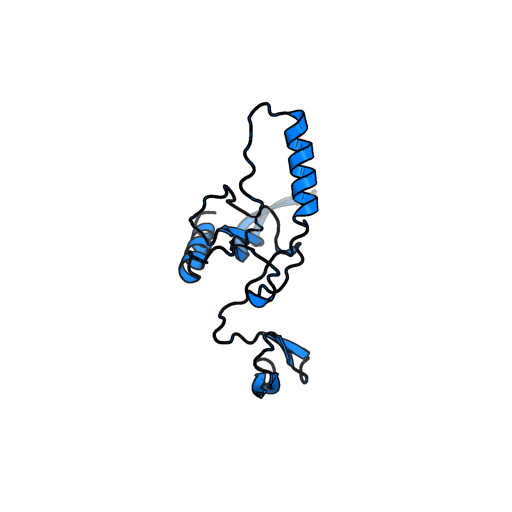
ATOM 1401 C C . SER A 1 175 ? 6.003 11.519 -13.277 1.00 77.81 175 SER A C 1
ATOM 1403 O O . SER A 1 175 ? 6.962 12.142 -13.732 1.00 77.81 175 SER A O 1
ATOM 1405 N N . PHE A 1 176 ? 6.133 10.641 -12.279 1.00 66.75 176 PHE A N 1
ATOM 1406 C CA . PHE A 1 176 ? 7.422 10.280 -11.688 1.00 66.75 176 PHE A CA 1
ATOM 1407 C C . PHE A 1 176 ? 8.401 9.658 -12.699 1.00 66.75 176 PHE A C 1
ATOM 1409 O O . PHE A 1 176 ? 9.607 9.735 -12.489 1.00 66.75 176 PHE A O 1
ATOM 1416 N N . HIS A 1 177 ? 7.906 9.070 -13.796 1.00 59.72 177 HIS A N 1
ATOM 1417 C CA . HIS A 1 177 ? 8.739 8.426 -14.819 1.00 59.72 177 HIS A CA 1
ATOM 1418 C C . HIS A 1 177 ? 9.260 9.407 -15.871 1.00 59.72 177 HIS A C 1
ATOM 1420 O O . HIS A 1 177 ? 10.333 9.195 -16.422 1.00 59.72 177 HIS A O 1
ATOM 1426 N N . SER A 1 178 ? 8.512 10.471 -16.176 1.00 55.16 178 SER A N 1
ATOM 1427 C CA . SER A 1 178 ? 8.897 11.440 -17.213 1.00 55.16 178 SER A CA 1
ATOM 1428 C C . SER A 1 178 ? 9.990 12.421 -16.775 1.00 55.16 178 SER A C 1
ATOM 1430 O O . SER A 1 178 ? 10.522 13.141 -17.614 1.00 55.16 178 SER A O 1
ATOM 1432 N N . GLY A 1 179 ? 10.295 12.488 -15.475 1.00 49.75 179 GLY A N 1
ATOM 1433 C CA . GLY A 1 179 ? 11.243 13.448 -14.899 1.00 49.75 179 GLY A CA 1
ATOM 1434 C C . GLY A 1 179 ? 12.624 12.891 -14.541 1.00 49.75 179 GLY A C 1
ATOM 1435 O O . GLY A 1 179 ? 13.406 13.628 -13.944 1.00 49.75 179 GLY A O 1
ATOM 1436 N N . SER A 1 180 ? 12.917 11.618 -14.843 1.00 41.69 180 SER A N 1
ATOM 1437 C CA . SER A 1 180 ? 14.164 10.930 -14.461 1.00 41.69 180 SER A CA 1
ATOM 1438 C C . SER A 1 180 ? 14.943 10.376 -15.642 1.00 41.69 180 SER A C 1
ATOM 1440 O O . SER A 1 180 ? 14.310 9.635 -16.430 1.00 41.69 180 SER A O 1
#

Secondary structure (DSSP, 8-state):
-EEEEE-TTT--EEEEETT-SEEE-TTT--EEE---TT-SPPEEPPP---HHHHHHHHHHHHTTT--S---------EE--EEEEEEEEEEEEEEEEEEEETTTEEEEEEEEEEEEEEEEEEEES--SS--S-S---S-GGGS--EE--GGG--SS-EE----S-HHHHHHHHHHHHHT-

Sequence (180 aa):
MQIKVDCPQCGGDIVFDEEIEVVRCDYCGSTNQISGKSGHPRFMFPPRWTEEKCRHRVTSLLSGKVSWSLKKKGLHLVYAPYWRTIGMVFHWLLGKKEHISPTSGRSWDDAKELKTKLFDFSFPAYKEPDLDLTTLGVRTSAIPLQLFHHTRLAGPEIVLPVEVSLQEAMKYSSSFHSGS

pLDDT: mean 78.38, std 10.18, range [41.69, 91.31]

Radius of gyration: 25.02 Å; chains: 1; bounding box: 73×48×63 Å

Foldseek 3Di:
DKDWDADPVPRDIWIDDPVDQWGADPPPRDIDGDPDVVHDWDWDFPDPDDPVRVVVVVCVVCVPDDPDPPPCPDDAAEAFDKDKDKDKDWDWDWDWDWDADPPPGTDTDTDTDIDIDIDIWMATQDDPPPPVDGTPPDRCVVGPIDGDDPVVDDDPHHYGDRNHDPVNVVVVVVVVVVPD